Protein AF-C9WME7-F1 (afdb_monomer_lite)

Radius of gyration: 13.92 Å; chains: 1; bounding box: 28×33×33 Å

InterPro domains:
  IPR001621 Fungal ligninase [PR00462] (10-32)
  IPR001621 Fungal ligninase [PR00462] (69-83)
  IPR002016 Haem peroxidase [PF00141] (8-81)
  IPR010255 Haem peroxidase superfamily [SSF48113] (1-83)

Secondary structure (DSSP, 8-state):
-GGGHHHHTTSGGGTT-HHHHHHHHHHHHHTT-TTTS-HHHHHHHHHHHHHHTSTT---PPP---PPPPSSPPPTT-S--TT-

Foldseek 3Di:
DLLPLVPPCPFPQNPPCSVVSVVLVVVCVVVVVVVVAEPVLSVQVVVQVVQVPDPPGDNDDRDGDDDHDDDDDDHPPHDDPVD

Sequence (83 aa):
IMTFSDIETQYTANGGLDDIVKMQERCLSECGCDGIVSPGDFIQLAGAVGVGNCPGAPRLRFLLGRPNATAPAPENMVPAPFD

Organism: NCBI:txid213058

pLDDT: mean 96.64, std 2.6, range [85.25, 98.69]

Structure (mmCIF, N/CA/C/O backbone):
data_AF-C9WME7-F1
#
_entry.id   AF-C9WME7-F1
#
loop_
_atom_site.group_PDB
_atom_site.id
_atom_site.type_symbol
_atom_site.label_atom_id
_atom_site.label_alt_id
_atom_site.label_comp_id
_atom_site.label_asym_id
_atom_site.label_entity_id
_atom_site.label_seq_id
_atom_site.pdbx_PDB_ins_code
_atom_site.Cartn_x
_atom_site.Cartn_y
_atom_site.Cartn_z
_atom_site.occupancy
_atom_site.B_iso_or_equiv
_atom_site.auth_seq_id
_atom_site.auth_comp_id
_atom_site.auth_asym_id
_atom_site.auth_atom_id
_atom_site.pdbx_PDB_model_num
ATOM 1 N N . ILE A 1 1 ? -5.746 -0.040 4.866 1.00 97.62 1 ILE A N 1
ATOM 2 C CA . ILE A 1 1 ? -4.781 -1.120 5.166 1.00 97.62 1 ILE A CA 1
ATOM 3 C C . ILE A 1 1 ? -3.705 -0.741 6.179 1.00 97.62 1 ILE A C 1
ATOM 5 O O . ILE A 1 1 ? -3.833 -1.199 7.296 1.00 97.62 1 ILE A O 1
ATOM 9 N N . MET A 1 2 ? -2.703 0.103 5.887 1.00 97.81 2 MET A N 1
ATOM 10 C CA . MET A 1 2 ? -1.591 0.350 6.835 1.00 97.81 2 MET A CA 1
ATOM 11 C C . MET A 1 2 ? -2.046 0.924 8.193 1.00 97.81 2 MET A C 1
ATOM 13 O O . MET A 1 2 ? -1.627 0.438 9.228 1.00 97.81 2 MET A O 1
ATOM 17 N N . THR A 1 3 ? -2.962 1.900 8.214 1.00 97.38 3 THR A N 1
ATOM 18 C CA . THR A 1 3 ? -3.469 2.496 9.472 1.00 97.38 3 THR A CA 1
ATOM 19 C C . THR A 1 3 ? -4.226 1.512 10.376 1.00 97.38 3 THR A C 1
ATOM 21 O O . THR A 1 3 ? -4.255 1.709 11.584 1.00 97.38 3 THR A O 1
ATOM 24 N N . PHE A 1 4 ? -4.840 0.477 9.801 1.00 98.38 4 PHE A N 1
ATOM 25 C CA . PHE A 1 4 ? -5.620 -0.547 10.509 1.00 98.38 4 PHE A CA 1
ATOM 26 C C . PHE A 1 4 ? -5.088 -1.932 10.133 1.00 98.38 4 PHE A C 1
ATOM 28 O O . PHE A 1 4 ? -5.834 -2.807 9.681 1.00 98.38 4 PHE A O 1
ATOM 35 N N . SER A 1 5 ? -3.762 -2.086 10.194 1.00 97.88 5 SER A N 1
ATOM 36 C CA . SER A 1 5 ? -3.064 -3.268 9.691 1.00 97.88 5 SER A CA 1
ATOM 37 C C . SER A 1 5 ? -3.369 -4.512 10.520 1.00 97.88 5 SER A C 1
ATOM 39 O O . SER A 1 5 ? -3.450 -5.601 9.964 1.00 97.88 5 SER A O 1
ATOM 41 N N . ASP A 1 6 ? -3.653 -4.353 11.807 1.00 97.94 6 ASP A N 1
ATOM 42 C CA . ASP A 1 6 ? -4.136 -5.386 12.724 1.00 97.94 6 ASP A CA 1
ATOM 43 C C . ASP A 1 6 ? -5.512 -5.964 12.347 1.00 97.94 6 ASP A C 1
ATOM 45 O O . ASP A 1 6 ? -5.813 -7.101 12.705 1.00 97.94 6 ASP A O 1
ATOM 49 N N . ILE A 1 7 ? -6.323 -5.214 11.593 1.00 98.56 7 ILE A N 1
ATOM 50 C CA . ILE A 1 7 ? -7.650 -5.638 11.133 1.00 98.56 7 ILE A CA 1
ATOM 51 C C . ILE A 1 7 ? -7.588 -6.103 9.675 1.00 98.56 7 ILE A C 1
ATOM 53 O O . ILE A 1 7 ? -7.868 -7.259 9.366 1.00 98.56 7 ILE A O 1
ATOM 57 N N . GLU A 1 8 ? -7.205 -5.215 8.755 1.00 98.69 8 GLU A N 1
ATOM 58 C CA . GLU A 1 8 ? -7.374 -5.459 7.318 1.00 98.69 8 GLU A CA 1
ATOM 59 C C . GLU A 1 8 ? -6.432 -6.542 6.769 1.00 98.69 8 GLU A C 1
ATOM 61 O O . GLU A 1 8 ? -6.768 -7.184 5.775 1.00 98.69 8 GLU A O 1
ATOM 66 N N . THR A 1 9 ? -5.270 -6.780 7.391 1.00 98.25 9 THR A N 1
ATOM 67 C CA . THR A 1 9 ? -4.355 -7.858 6.958 1.00 98.25 9 THR A CA 1
ATOM 68 C C . THR A 1 9 ? -4.824 -9.251 7.379 1.00 98.25 9 THR A C 1
ATOM 70 O O . THR A 1 9 ? -4.296 -10.242 6.884 1.00 98.25 9 THR A O 1
ATOM 73 N N . GLN A 1 10 ? -5.824 -9.339 8.263 1.00 98.12 10 GLN A N 1
ATOM 74 C CA . GLN A 1 10 ? -6.423 -10.607 8.687 1.00 98.12 10 GLN A CA 1
ATOM 75 C C . GLN A 1 10 ? -7.546 -11.069 7.748 1.00 98.12 10 GLN A C 1
ATOM 77 O O . GLN A 1 10 ? -7.998 -12.208 7.851 1.00 98.12 10 GLN A O 1
ATOM 82 N N . TYR A 1 11 ? -7.999 -10.211 6.826 1.00 98.12 11 TYR A N 1
ATOM 83 C CA . TYR A 1 11 ? -9.012 -10.579 5.837 1.00 98.12 11 TYR A CA 1
ATOM 84 C C . TYR A 1 11 ? -8.468 -11.626 4.869 1.00 98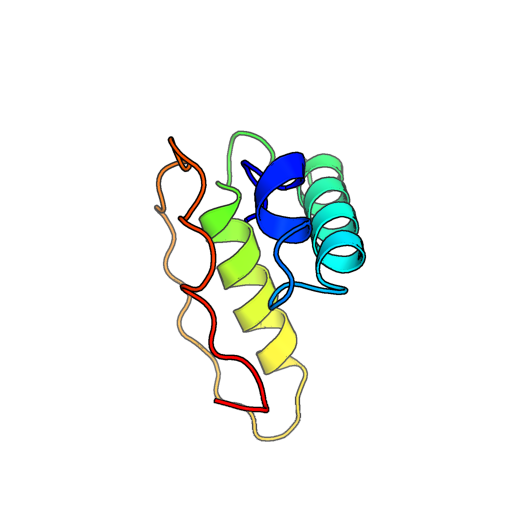.12 11 TYR A C 1
ATOM 86 O O . TYR A 1 11 ? -7.350 -11.498 4.367 1.00 98.12 11 TYR A O 1
ATOM 94 N N . THR A 1 12 ? -9.293 -12.621 4.536 1.00 96.25 12 THR A N 1
ATOM 95 C CA . THR A 1 12 ? -8.867 -13.774 3.718 1.00 96.25 12 THR A CA 1
ATOM 96 C C . THR A 1 12 ? -8.250 -13.348 2.377 1.00 96.25 12 THR A C 1
ATOM 98 O O . THR A 1 12 ? -7.197 -13.853 1.991 1.00 96.25 12 THR A O 1
ATOM 101 N N . ALA A 1 13 ? -8.857 -12.375 1.688 1.00 97.56 13 ALA A N 1
ATOM 102 C CA . ALA A 1 13 ? -8.378 -11.876 0.393 1.00 97.56 13 ALA A CA 1
ATOM 103 C C . ALA A 1 13 ? -7.086 -11.031 0.478 1.00 97.56 13 ALA A C 1
ATOM 105 O O . ALA A 1 13 ? -6.420 -10.830 -0.533 1.00 97.56 13 ALA A O 1
ATOM 106 N N . ASN A 1 14 ? -6.709 -10.564 1.674 1.00 98.12 14 ASN A N 1
ATOM 107 C CA . ASN A 1 14 ? -5.493 -9.781 1.921 1.00 98.12 14 ASN A CA 1
ATOM 108 C C . ASN A 1 14 ? -4.320 -10.639 2.430 1.00 98.12 14 ASN A C 1
ATOM 110 O O . ASN A 1 14 ? -3.298 -10.090 2.852 1.00 98.12 14 ASN A O 1
ATOM 114 N N . GLY A 1 15 ? -4.453 -11.971 2.406 1.00 97.00 15 GLY A N 1
ATOM 115 C CA . GLY A 1 15 ? -3.425 -12.891 2.885 1.00 97.00 15 GLY A CA 1
ATOM 116 C C . GLY A 1 15 ? -2.046 -12.610 2.272 1.00 97.00 15 GLY A C 1
ATOM 117 O O . GLY A 1 15 ? -1.895 -12.556 1.053 1.00 97.00 15 GLY A O 1
ATOM 118 N N . GLY A 1 16 ? -1.037 -12.435 3.133 1.00 96.88 16 GLY A N 1
ATOM 119 C CA . GLY A 1 16 ? 0.353 -12.163 2.745 1.00 96.88 16 GLY A CA 1
ATOM 120 C C . GLY A 1 16 ? 0.716 -10.682 2.570 1.00 96.88 16 GLY A C 1
ATOM 121 O O . GLY A 1 16 ? 1.866 -10.375 2.261 1.00 96.88 16 GLY A O 1
ATOM 122 N N . LEU A 1 17 ? -0.220 -9.744 2.766 1.00 98.38 17 LEU A N 1
ATOM 123 C CA . LEU A 1 17 ? 0.084 -8.307 2.711 1.00 98.38 17 LEU A CA 1
ATOM 124 C C . LEU A 1 17 ? 0.714 -7.754 4.000 1.00 98.38 17 LEU A C 1
ATOM 126 O O . LEU A 1 17 ? 1.203 -6.625 4.002 1.00 98.38 17 LEU A O 1
ATOM 130 N N . ASP A 1 18 ? 0.725 -8.508 5.098 1.00 98.00 18 ASP A N 1
ATOM 131 C CA . ASP A 1 18 ? 1.231 -8.033 6.386 1.00 98.00 18 ASP A CA 1
ATOM 132 C C . ASP A 1 18 ? 2.746 -7.776 6.372 1.00 98.00 18 ASP A C 1
ATOM 134 O O . ASP A 1 18 ? 3.201 -6.783 6.942 1.00 98.00 18 ASP A O 1
ATOM 138 N N . ASP A 1 19 ? 3.519 -8.601 5.663 1.00 97.75 19 ASP A N 1
ATOM 139 C CA . ASP A 1 19 ? 4.969 -8.427 5.521 1.00 97.75 19 ASP A CA 1
ATOM 140 C C . ASP A 1 19 ? 5.328 -7.091 4.853 1.00 97.75 19 ASP A C 1
ATOM 142 O O . ASP A 1 19 ? 6.163 -6.331 5.358 1.00 97.75 19 ASP A O 1
ATOM 146 N N . ILE A 1 20 ? 4.673 -6.762 3.732 1.00 98.19 20 ILE A N 1
ATOM 147 C CA . ILE A 1 20 ? 4.944 -5.509 3.017 1.00 98.19 20 ILE A CA 1
ATOM 148 C C . ILE A 1 20 ? 4.424 -4.295 3.789 1.00 98.19 20 ILE A C 1
ATOM 150 O O . ILE A 1 20 ? 5.078 -3.253 3.779 1.00 98.19 20 ILE A O 1
ATOM 154 N N . VAL A 1 21 ? 3.298 -4.426 4.500 1.00 98.38 21 VAL A N 1
ATOM 155 C CA . VAL A 1 21 ? 2.775 -3.356 5.360 1.00 98.38 21 VAL A CA 1
ATOM 156 C C . VAL A 1 21 ? 3.776 -3.0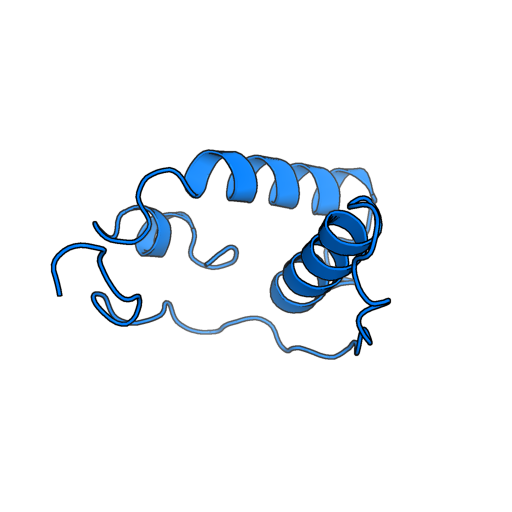35 6.471 1.00 98.38 21 VAL A C 1
ATOM 158 O O . VAL A 1 21 ? 4.190 -1.882 6.575 1.00 98.38 21 VAL A O 1
ATOM 161 N N . LYS A 1 22 ? 4.274 -4.041 7.205 1.00 97.88 22 LYS A N 1
ATOM 162 C CA . LYS A 1 22 ? 5.300 -3.852 8.252 1.00 97.88 22 LYS A CA 1
ATOM 163 C C . LYS A 1 22 ? 6.589 -3.244 7.695 1.00 97.88 22 LYS A C 1
ATOM 165 O O . LYS A 1 22 ? 7.194 -2.365 8.311 1.00 97.88 22 LYS A O 1
ATOM 170 N N . MET A 1 23 ? 7.026 -3.687 6.514 1.00 97.94 23 MET A N 1
ATOM 171 C CA . MET A 1 23 ? 8.221 -3.140 5.866 1.00 97.94 23 MET A CA 1
ATOM 172 C C . MET A 1 23 ? 8.042 -1.668 5.466 1.00 97.94 23 MET A C 1
ATOM 174 O O . MET A 1 23 ? 8.965 -0.868 5.635 1.00 97.94 23 MET A O 1
ATOM 178 N N . GLN A 1 24 ? 6.869 -1.295 4.954 1.00 97.44 24 GLN A N 1
ATOM 179 C CA . GLN A 1 24 ? 6.567 0.087 4.587 1.00 97.44 24 GLN A CA 1
ATOM 180 C C . GLN A 1 24 ? 6.397 0.996 5.809 1.00 97.44 24 GLN A C 1
ATOM 182 O O . GLN A 1 24 ? 6.918 2.108 5.783 1.00 97.44 24 GLN A O 1
ATOM 187 N N . GLU A 1 25 ? 5.756 0.528 6.884 1.00 96.38 25 GLU A N 1
ATOM 188 C CA . GLU A 1 25 ? 5.671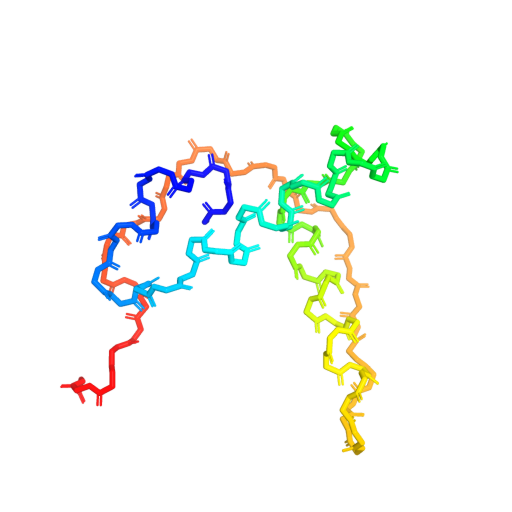 1.248 8.167 1.00 96.38 25 GLU A CA 1
ATOM 189 C C . GLU A 1 25 ? 7.068 1.576 8.706 1.00 96.38 25 GLU A C 1
ATOM 191 O O . GLU A 1 25 ? 7.363 2.723 9.051 1.00 96.38 25 GLU A O 1
ATOM 196 N N . ARG A 1 26 ? 7.971 0.588 8.690 1.00 96.56 26 ARG A N 1
ATOM 197 C CA . ARG A 1 26 ? 9.374 0.787 9.062 1.00 96.56 26 ARG A CA 1
ATOM 198 C C . ARG A 1 26 ? 10.053 1.826 8.173 1.00 96.56 26 ARG A C 1
ATOM 200 O O . ARG A 1 26 ? 10.739 2.698 8.691 1.00 96.56 26 ARG A O 1
ATOM 207 N N . CYS A 1 27 ? 9.864 1.760 6.856 1.00 96.00 27 CYS A N 1
ATOM 208 C CA . CYS A 1 27 ? 10.468 2.719 5.932 1.00 96.00 27 CYS A CA 1
ATOM 209 C C . CYS A 1 27 ? 9.955 4.148 6.166 1.00 96.00 27 CYS A C 1
ATOM 211 O O . CYS A 1 27 ? 10.759 5.077 6.197 1.00 96.00 27 CYS A O 1
ATOM 213 N N . LEU A 1 28 ? 8.646 4.315 6.389 1.00 94.69 28 LEU A N 1
ATOM 214 C CA . LEU A 1 28 ? 8.023 5.602 6.702 1.00 94.69 28 LEU A CA 1
ATOM 215 C C . LEU A 1 28 ? 8.601 6.210 7.993 1.00 94.69 28 LEU A C 1
ATOM 217 O O . LEU A 1 28 ? 8.886 7.409 8.042 1.00 94.69 28 LEU A O 1
ATOM 221 N N . SER A 1 29 ? 8.824 5.370 9.009 1.00 94.62 29 SER A N 1
ATOM 222 C CA . SER A 1 29 ? 9.452 5.761 10.274 1.00 94.62 29 SER A CA 1
ATOM 223 C C . SER A 1 29 ? 10.939 6.105 10.104 1.00 94.62 29 SER A C 1
ATOM 225 O O . SER A 1 29 ? 11.371 7.194 10.479 1.00 94.62 29 SER A O 1
ATOM 227 N N . GLU A 1 30 ? 11.726 5.225 9.477 1.00 95.25 30 GLU A N 1
ATOM 228 C CA . GLU A 1 30 ? 13.177 5.391 9.306 1.00 95.25 30 GLU A CA 1
ATOM 229 C C . GLU A 1 30 ? 13.546 6.550 8.368 1.00 95.25 30 GLU A C 1
ATOM 231 O O . GLU A 1 30 ? 14.593 7.169 8.554 1.00 95.25 30 GLU A O 1
ATOM 236 N N . CYS A 1 31 ? 12.696 6.891 7.390 1.00 91.56 31 CYS A N 1
ATOM 237 C CA . CYS A 1 31 ? 12.914 8.064 6.538 1.00 91.56 31 CYS A CA 1
ATOM 238 C C . CYS A 1 31 ? 12.577 9.397 7.221 1.00 91.56 31 CYS A C 1
ATOM 240 O O . CYS A 1 31 ? 12.786 10.449 6.617 1.00 91.56 31 CYS A O 1
ATOM 242 N N . GLY A 1 32 ? 12.055 9.376 8.455 1.00 92.12 32 GLY A N 1
ATOM 243 C CA . GLY A 1 32 ? 11.602 10.578 9.158 1.00 92.12 32 GLY A CA 1
ATOM 244 C C . GLY A 1 32 ? 10.391 11.236 8.494 1.00 92.12 32 GLY A C 1
ATOM 245 O O . GLY A 1 32 ? 10.190 12.439 8.635 1.00 92.12 32 GLY A O 1
ATOM 246 N N . CYS A 1 33 ? 9.612 10.463 7.734 1.00 89.62 33 CYS A N 1
ATOM 247 C CA . CYS A 1 33 ? 8.451 10.952 6.996 1.00 89.62 33 CYS A CA 1
ATOM 248 C C . CYS A 1 33 ? 7.144 10.792 7.786 1.00 89.62 33 CYS A C 1
ATOM 250 O O . CYS A 1 33 ? 6.090 11.228 7.317 1.00 89.62 33 CYS A O 1
ATOM 252 N N . ASP A 1 34 ? 7.205 10.166 8.963 1.00 86.88 34 ASP A N 1
ATOM 253 C CA . ASP A 1 34 ? 6.059 10.008 9.849 1.00 86.88 34 ASP A CA 1
ATOM 254 C C . ASP A 1 34 ? 5.485 11.375 10.261 1.00 86.88 34 ASP A C 1
ATOM 256 O O . ASP A 1 34 ? 6.214 12.332 10.524 1.00 86.88 34 ASP A O 1
ATOM 260 N N . GLY A 1 35 ? 4.160 11.499 10.224 1.00 85.25 35 GLY A N 1
ATOM 261 C CA . GLY A 1 35 ? 3.452 12.772 10.414 1.00 85.25 35 GLY A CA 1
ATOM 262 C C . GLY A 1 35 ? 3.602 13.808 9.283 1.00 85.25 35 GLY A C 1
ATOM 263 O O . GLY A 1 35 ? 2.878 14.802 9.291 1.00 85.25 35 GLY A O 1
ATOM 264 N N . ILE A 1 36 ? 4.483 13.588 8.298 1.00 91.44 36 ILE A N 1
ATOM 265 C CA . ILE A 1 36 ? 4.658 14.452 7.112 1.00 91.44 36 ILE A CA 1
ATOM 266 C C . ILE A 1 36 ? 3.933 13.857 5.903 1.00 91.44 36 ILE A C 1
ATOM 268 O O . ILE A 1 36 ? 3.255 14.566 5.159 1.00 91.44 36 ILE A O 1
ATOM 272 N N . VAL A 1 37 ? 4.078 12.547 5.706 1.00 95.00 37 VAL A N 1
ATOM 273 C CA . VAL A 1 37 ? 3.451 11.782 4.627 1.00 95.00 37 VAL A CA 1
ATOM 274 C C . VAL A 1 37 ? 2.443 10.829 5.253 1.00 95.00 37 VAL A C 1
ATOM 276 O O . VAL A 1 37 ? 2.781 10.066 6.155 1.00 95.00 37 VAL A O 1
ATOM 279 N N . SER A 1 38 ? 1.194 10.860 4.783 1.00 97.00 38 SER A N 1
ATOM 280 C CA . SER A 1 38 ? 0.191 9.915 5.272 1.00 97.00 38 SER A CA 1
ATOM 281 C C . SER A 1 38 ? 0.511 8.490 4.805 1.00 97.00 38 SER A C 1
ATOM 283 O O . SER A 1 38 ? 1.074 8.311 3.719 1.00 97.00 38 SER A O 1
ATOM 285 N N . PRO A 1 39 ? 0.081 7.452 5.544 1.00 97.31 39 PRO A N 1
ATOM 286 C CA . PRO A 1 39 ? 0.178 6.064 5.095 1.00 97.31 39 PRO A CA 1
ATOM 287 C C . PRO A 1 39 ? -0.359 5.851 3.673 1.00 97.31 39 PRO A C 1
ATOM 289 O O . PRO A 1 39 ? 0.243 5.149 2.863 1.00 97.31 39 PRO A O 1
ATOM 292 N N . GLY A 1 40 ? -1.475 6.509 3.336 1.00 97.94 40 GLY A N 1
ATOM 293 C CA . GLY A 1 40 ? -2.076 6.427 2.006 1.00 97.94 40 GLY A CA 1
ATOM 294 C C . GLY A 1 40 ? -1.211 7.051 0.910 1.00 97.94 40 GLY A C 1
ATOM 295 O O . GLY A 1 40 ? -1.120 6.497 -0.187 1.00 97.94 40 GLY A O 1
ATOM 296 N N . ASP A 1 41 ? -0.573 8.191 1.179 1.00 98.06 41 ASP A N 1
ATOM 297 C CA . ASP A 1 41 ? 0.353 8.809 0.226 1.00 98.06 41 ASP A CA 1
ATOM 298 C C . ASP A 1 41 ? 1.627 7.984 0.066 1.00 98.06 41 ASP A C 1
ATOM 300 O O . ASP A 1 41 ? 2.092 7.795 -1.059 1.00 98.06 41 ASP A O 1
ATOM 304 N N . PHE A 1 42 ? 2.148 7.430 1.159 1.00 97.56 42 PHE A N 1
ATOM 305 C CA . PHE A 1 42 ? 3.333 6.585 1.120 1.00 97.56 42 PHE A CA 1
ATOM 306 C C . PHE A 1 42 ? 3.114 5.320 0.285 1.00 97.56 42 PHE A C 1
ATOM 308 O O . PHE A 1 42 ? 3.919 5.039 -0.600 1.00 97.56 42 PHE A O 1
ATOM 315 N N . ILE A 1 43 ? 1.996 4.609 0.484 1.00 98.00 43 ILE A N 1
ATOM 316 C CA . ILE A 1 43 ? 1.639 3.421 -0.314 1.00 98.00 43 ILE A CA 1
ATOM 317 C C . ILE A 1 43 ? 1.619 3.756 -1.812 1.00 98.00 43 ILE A C 1
ATOM 319 O O . ILE A 1 43 ? 2.184 3.026 -2.627 1.00 98.00 43 ILE A O 1
ATOM 323 N N . GLN A 1 44 ? 1.012 4.884 -2.190 1.00 98.19 44 GLN A N 1
ATOM 324 C CA . GLN A 1 44 ? 0.877 5.267 -3.598 1.00 98.19 44 GLN A CA 1
ATOM 325 C C . GLN A 1 44 ? 2.195 5.743 -4.209 1.00 98.19 44 GLN A C 1
ATOM 327 O O . GLN A 1 44 ? 2.456 5.482 -5.386 1.00 98.19 44 GLN A O 1
ATOM 332 N N . LEU A 1 45 ? 3.047 6.402 -3.422 1.00 96.75 45 LEU A N 1
ATOM 333 C CA . LEU A 1 45 ? 4.399 6.746 -3.843 1.00 96.75 45 LEU A CA 1
ATOM 334 C C . LEU A 1 45 ? 5.244 5.483 -4.041 1.00 96.75 45 LEU A C 1
ATOM 336 O O . LEU A 1 45 ? 5.871 5.329 -5.088 1.00 96.75 45 LEU A O 1
ATOM 340 N N . ALA A 1 46 ? 5.223 4.567 -3.071 1.00 97.12 46 ALA A N 1
ATOM 341 C CA . ALA A 1 46 ? 5.948 3.304 -3.123 1.00 97.12 46 ALA A CA 1
ATOM 342 C C . ALA A 1 46 ? 5.511 2.453 -4.323 1.00 97.12 46 ALA A C 1
ATOM 344 O O . ALA A 1 46 ? 6.363 1.920 -5.031 1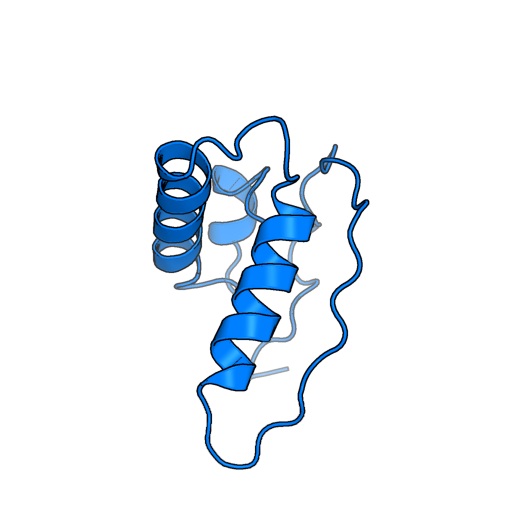.00 97.12 46 ALA A O 1
ATOM 345 N N . GLY A 1 47 ? 4.208 2.393 -4.618 1.00 98.06 47 GLY A N 1
ATOM 346 C CA . GLY A 1 47 ? 3.685 1.739 -5.818 1.00 98.06 47 GLY A CA 1
ATOM 347 C C . GLY A 1 47 ? 4.180 2.389 -7.114 1.00 98.06 47 GLY A C 1
ATOM 348 O O . GLY A 1 47 ? 4.631 1.688 -8.019 1.00 98.06 47 GLY A O 1
ATOM 349 N N . ALA A 1 48 ? 4.172 3.724 -7.199 1.00 98.44 48 ALA A N 1
ATOM 350 C CA . ALA A 1 48 ? 4.682 4.445 -8.367 1.00 98.44 48 ALA A CA 1
ATOM 351 C C . ALA A 1 48 ? 6.185 4.212 -8.600 1.00 98.44 48 ALA A C 1
ATOM 353 O O . ALA A 1 48 ? 6.605 4.006 -9.740 1.00 98.44 48 ALA A O 1
ATOM 354 N N . VAL A 1 49 ? 6.984 4.204 -7.530 1.00 97.38 49 VAL A N 1
ATOM 355 C CA . VAL A 1 49 ? 8.419 3.885 -7.581 1.00 97.38 49 VAL A CA 1
ATOM 356 C C . VAL A 1 49 ? 8.641 2.418 -7.956 1.00 97.38 49 VAL A C 1
ATOM 358 O O . VAL A 1 49 ? 9.450 2.133 -8.835 1.00 97.38 49 VAL A O 1
ATOM 361 N N . GLY A 1 50 ? 7.899 1.493 -7.343 1.00 97.62 50 GLY A N 1
ATOM 362 C CA . GLY A 1 50 ? 8.000 0.057 -7.603 1.00 97.62 50 GLY A CA 1
ATOM 363 C C . GLY A 1 50 ? 7.713 -0.291 -9.061 1.00 97.62 50 GLY A C 1
ATOM 364 O O . GLY A 1 50 ? 8.524 -0.953 -9.703 1.00 97.62 50 GLY A O 1
ATOM 365 N N . VAL A 1 51 ? 6.616 0.234 -9.612 1.00 98.12 51 VAL A N 1
ATOM 366 C CA . VAL A 1 51 ? 6.273 0.077 -11.035 1.00 98.12 51 VAL A CA 1
ATOM 367 C C . VAL A 1 51 ? 7.324 0.732 -11.934 1.00 98.12 51 VAL A C 1
ATOM 369 O O . VAL A 1 51 ? 7.683 0.165 -12.961 1.00 98.12 51 VAL A O 1
ATOM 372 N N . GLY A 1 52 ? 7.871 1.887 -11.542 1.00 97.94 52 GLY A N 1
ATOM 373 C CA . GLY A 1 52 ? 8.926 2.576 -12.293 1.00 97.94 52 GLY A CA 1
ATOM 374 C C . GLY A 1 52 ? 10.228 1.779 -12.450 1.00 97.94 52 GLY A C 1
ATOM 375 O O . GLY A 1 52 ? 10.996 2.061 -13.368 1.00 97.94 52 GLY A O 1
ATOM 376 N N . ASN A 1 53 ? 10.459 0.767 -11.608 1.00 98.12 53 ASN A N 1
ATOM 377 C CA . ASN A 1 53 ? 11.607 -0.137 -11.716 1.00 98.12 53 ASN A CA 1
ATOM 378 C C . ASN A 1 53 ? 11.383 -1.292 -12.712 1.00 98.12 53 ASN A C 1
ATOM 380 O O . ASN A 1 53 ? 12.314 -2.048 -12.990 1.00 98.12 53 ASN A O 1
ATOM 384 N N . CYS A 1 54 ? 10.175 -1.450 -13.262 1.00 98.19 54 CYS A N 1
ATOM 385 C CA . CYS A 1 54 ? 9.851 -2.496 -14.230 1.00 98.19 54 CYS A CA 1
ATOM 386 C C . CYS A 1 54 ? 10.085 -2.004 -15.677 1.00 98.19 54 CYS A C 1
ATOM 388 O O . CYS A 1 54 ? 9.479 -1.011 -16.089 1.00 98.19 54 CYS A O 1
ATOM 390 N N . PRO A 1 55 ? 10.912 -2.685 -16.498 1.00 9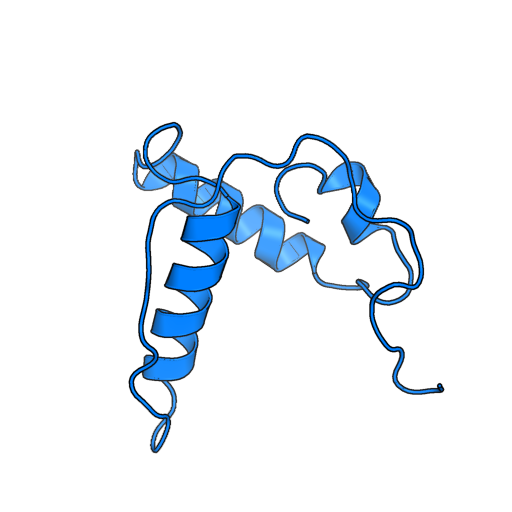8.12 55 PRO A N 1
ATOM 391 C CA . PRO A 1 55 ? 11.136 -2.290 -17.888 1.00 98.12 55 PRO A CA 1
ATOM 392 C C . PRO A 1 55 ? 9.837 -2.209 -18.700 1.00 98.12 55 PRO A C 1
ATOM 394 O O . PRO A 1 55 ? 9.029 -3.134 -18.693 1.00 98.12 55 PRO A O 1
ATOM 397 N N . GLY A 1 56 ? 9.645 -1.100 -19.419 1.00 97.44 56 GLY A N 1
ATOM 398 C CA . GLY A 1 56 ? 8.447 -0.855 -20.231 1.00 97.44 56 GLY A CA 1
ATOM 399 C C . GLY A 1 56 ? 7.237 -0.329 -19.454 1.00 97.44 56 GLY A C 1
ATOM 400 O O . GLY A 1 56 ? 6.220 -0.012 -20.070 1.00 97.44 56 GLY A O 1
ATOM 401 N N . ALA A 1 57 ? 7.332 -0.190 -18.129 1.00 98.00 57 ALA A N 1
ATOM 402 C CA . ALA A 1 57 ? 6.261 0.387 -17.336 1.00 98.00 57 ALA A CA 1
ATOM 403 C C . ALA A 1 57 ? 6.089 1.895 -17.600 1.00 98.00 57 ALA A C 1
ATOM 405 O O . ALA A 1 57 ? 7.061 2.609 -17.878 1.00 98.00 57 ALA A O 1
ATOM 406 N N . PRO A 1 58 ? 4.857 2.419 -17.489 1.00 97.50 58 PRO A N 1
ATOM 407 C CA . PRO A 1 58 ? 4.627 3.850 -17.570 1.00 97.50 58 PRO A CA 1
ATOM 408 C C . PRO A 1 58 ? 5.189 4.560 -16.335 1.00 97.50 58 PRO A C 1
ATOM 410 O O . PRO A 1 58 ? 5.194 4.030 -15.223 1.00 97.50 58 PRO A O 1
ATOM 413 N N . ARG A 1 59 ? 5.561 5.832 -16.499 1.00 97.62 59 ARG A N 1
ATOM 414 C CA . ARG A 1 59 ? 5.821 6.710 -15.356 1.00 97.62 59 ARG A CA 1
ATOM 415 C C . ARG A 1 59 ? 4.492 7.167 -14.757 1.00 97.62 59 ARG A C 1
ATOM 417 O O . ARG A 1 59 ? 3.857 8.088 -15.269 1.00 97.62 59 ARG A O 1
ATOM 424 N N . LEU A 1 60 ? 4.081 6.519 -13.671 1.00 97.88 60 LEU A N 1
ATOM 425 C CA . LEU A 1 60 ? 2.842 6.851 -12.972 1.00 97.88 60 LEU A CA 1
ATOM 426 C C . LEU A 1 60 ? 2.888 8.275 -12.396 1.00 97.88 60 LEU A C 1
ATOM 428 O O . LEU A 1 60 ? 3.907 8.734 -11.875 1.00 97.88 60 LEU A O 1
ATOM 432 N N . ARG A 1 61 ? 1.759 8.987 -12.490 1.00 97.81 61 ARG A N 1
ATOM 433 C CA . ARG A 1 61 ? 1.584 10.287 -11.836 1.00 97.81 61 ARG A CA 1
ATOM 434 C C . ARG A 1 61 ? 1.361 10.058 -10.347 1.00 97.81 61 ARG A C 1
ATOM 436 O O . ARG A 1 61 ? 0.415 9.374 -9.969 1.00 97.81 61 ARG A O 1
ATOM 443 N N . PHE A 1 62 ? 2.175 10.698 -9.520 1.00 97.56 62 PHE A N 1
ATOM 444 C CA . PHE A 1 62 ? 1.964 10.747 -8.081 1.00 97.56 62 PHE A CA 1
ATOM 445 C C . PHE A 1 62 ? 1.331 12.084 -7.680 1.00 97.56 62 PHE A C 1
ATOM 447 O O . PHE A 1 62 ? 1.775 13.143 -8.123 1.00 97.56 62 PHE A O 1
ATOM 454 N N . LEU A 1 63 ? 0.288 12.013 -6.853 1.00 97.44 63 LEU A N 1
ATOM 455 C CA . LEU A 1 63 ? -0.354 13.153 -6.203 1.00 97.44 63 LEU A CA 1
ATOM 456 C C . LEU A 1 63 ? -0.334 12.912 -4.689 1.00 97.44 63 LEU A C 1
ATOM 458 O O . LEU A 1 63 ? -0.638 11.800 -4.249 1.00 97.44 63 LEU A O 1
ATOM 462 N N . LEU A 1 64 ? 0.006 13.965 -3.950 1.00 96.25 64 LEU A N 1
ATOM 463 C CA . LEU A 1 64 ? 0.065 14.065 -2.489 1.00 96.25 64 LEU A CA 1
ATOM 464 C C . LEU A 1 64 ? -1.250 14.649 -1.949 1.00 96.25 64 LEU A C 1
ATOM 466 O O . LEU A 1 64 ? -1.878 15.463 -2.628 1.00 96.25 64 LEU A O 1
ATOM 470 N N . GLY A 1 65 ? -1.612 14.302 -0.712 1.00 9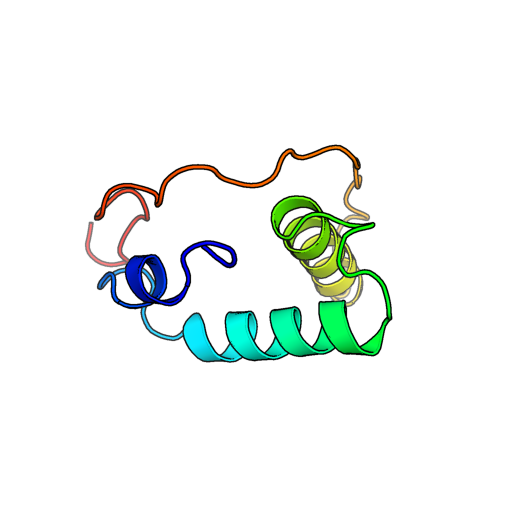6.44 65 GLY A N 1
ATOM 471 C CA . GLY A 1 65 ? -2.674 14.961 0.050 1.00 96.44 65 GLY A CA 1
ATOM 472 C C . GLY A 1 65 ? -3.769 14.019 0.540 1.00 96.44 65 GLY A C 1
ATOM 473 O O . GLY A 1 65 ? -4.887 14.471 0.786 1.00 96.44 65 GLY A O 1
ATOM 474 N N . ARG A 1 66 ? -3.498 12.713 0.653 1.00 97.75 66 ARG A N 1
ATOM 475 C CA . ARG A 1 66 ? -4.478 11.765 1.201 1.00 97.75 66 ARG A CA 1
ATOM 476 C C . ARG A 1 66 ? -4.596 11.963 2.712 1.00 97.75 66 ARG A C 1
ATOM 478 O O . ARG A 1 66 ? -3.570 11.906 3.392 1.00 97.75 66 ARG A O 1
ATOM 485 N N . PRO A 1 67 ? -5.810 12.152 3.255 1.00 96.75 67 PRO A N 1
ATOM 486 C CA . PRO A 1 67 ? -6.000 12.204 4.698 1.00 96.75 67 PRO A CA 1
ATOM 487 C C . PRO A 1 67 ? -5.727 10.835 5.332 1.00 96.75 67 PRO A C 1
ATOM 489 O O . PRO A 1 67 ? -5.861 9.796 4.681 1.00 96.75 67 PRO A O 1
ATOM 492 N N . ASN A 1 68 ? -5.378 10.834 6.620 1.00 96.38 68 ASN A N 1
ATOM 493 C CA . ASN A 1 68 ? -5.274 9.598 7.392 1.00 96.38 68 ASN A CA 1
ATOM 494 C C . ASN A 1 68 ? -6.640 8.903 7.465 1.00 96.38 68 ASN A C 1
ATOM 496 O O . ASN A 1 68 ? -7.671 9.555 7.645 1.00 96.38 68 ASN A O 1
ATOM 500 N N . ALA A 1 69 ? -6.639 7.577 7.325 1.00 97.62 69 ALA A N 1
ATOM 501 C CA . ALA A 1 69 ? -7.853 6.781 7.427 1.00 97.62 69 ALA A CA 1
ATOM 502 C C . ALA A 1 69 ? -8.422 6.846 8.854 1.00 97.62 69 ALA A C 1
ATOM 504 O O . ALA A 1 69 ? -7.674 6.851 9.829 1.00 97.62 69 ALA A O 1
ATOM 505 N N . THR A 1 70 ? -9.749 6.878 8.969 1.00 98.31 70 THR A N 1
ATOM 506 C CA . THR A 1 70 ? -10.461 6.984 10.255 1.00 98.31 70 THR A CA 1
ATOM 507 C C . THR A 1 70 ? -11.244 5.727 10.627 1.00 98.31 70 THR A C 1
ATOM 509 O O . THR A 1 70 ? -11.713 5.621 11.757 1.00 98.31 70 THR A O 1
ATOM 512 N N . ALA A 1 71 ? -11.376 4.772 9.705 1.00 98.38 71 ALA A N 1
ATOM 513 C CA . ALA A 1 71 ? -11.983 3.466 9.932 1.00 98.38 71 ALA A CA 1
ATOM 514 C C . ALA A 1 71 ? -11.336 2.409 9.015 1.00 98.38 71 ALA A C 1
ATOM 516 O O . ALA A 1 71 ? -10.881 2.773 7.921 1.00 98.38 71 ALA A O 1
ATOM 517 N N . PRO A 1 72 ? -11.303 1.127 9.425 1.00 98.50 72 PRO A N 1
ATOM 518 C CA . PRO A 1 72 ? -10.892 0.035 8.549 1.00 98.50 72 PRO A CA 1
ATOM 519 C C . PRO A 1 72 ? -11.902 -0.153 7.414 1.00 98.50 72 PRO A C 1
ATOM 521 O O . PRO A 1 72 ? -13.101 0.102 7.572 1.00 98.50 72 PRO A O 1
ATOM 524 N N . ALA A 1 73 ? -11.429 -0.642 6.271 1.00 98.25 73 ALA A N 1
ATOM 525 C CA . ALA A 1 73 ? -12.330 -1.104 5.221 1.00 98.25 73 ALA A CA 1
ATOM 526 C C . ALA A 1 73 ? -13.156 -2.322 5.701 1.00 98.25 73 ALA A C 1
ATOM 528 O O . ALA A 1 73 ? -12.622 -3.146 6.447 1.00 98.25 73 ALA A O 1
ATOM 529 N N . PRO A 1 74 ? -14.422 -2.484 5.269 1.00 98.12 74 PRO A N 1
ATOM 530 C CA . PRO A 1 74 ? -15.163 -3.730 5.461 1.00 98.12 74 PRO A CA 1
ATOM 531 C C . PRO A 1 74 ? -14.451 -4.924 4.809 1.00 98.12 74 PRO A C 1
ATOM 533 O O . PRO A 1 74 ? -13.769 -4.768 3.793 1.00 98.12 74 PRO A O 1
ATOM 536 N N . GLU A 1 75 ? -14.639 -6.121 5.363 1.00 96.56 75 GLU A N 1
ATOM 537 C CA . GLU A 1 75 ? -14.166 -7.361 4.737 1.00 96.56 75 GLU A CA 1
ATOM 538 C C . GLU A 1 75 ? -14.887 -7.622 3.393 1.00 96.56 75 GLU A C 1
ATOM 540 O O . GLU A 1 75 ? -15.997 -7.137 3.169 1.00 96.56 75 GLU A O 1
ATOM 545 N N . ASN A 1 76 ? -14.258 -8.398 2.500 1.00 95.06 76 ASN A N 1
ATOM 546 C CA . ASN A 1 76 ? -14.763 -8.787 1.169 1.00 95.06 76 ASN A CA 1
ATOM 547 C C . ASN A 1 76 ? -14.906 -7.644 0.143 1.00 95.06 76 ASN A C 1
ATOM 549 O O . ASN A 1 76 ? -15.646 -7.762 -0.828 1.00 95.06 76 ASN A O 1
ATOM 553 N N . MET A 1 77 ? -14.168 -6.543 0.323 1.00 97.25 77 MET A N 1
ATOM 554 C CA . MET A 1 77 ? -14.066 -5.462 -0.675 1.00 97.25 77 MET A CA 1
ATOM 555 C C . MET A 1 77 ? -12.922 -5.671 -1.686 1.00 97.25 77 MET A C 1
ATOM 557 O O . MET A 1 77 ? -12.786 -4.896 -2.633 1.00 97.25 77 MET A O 1
ATOM 561 N N . VAL A 1 78 ? -12.085 -6.692 -1.479 1.00 97.31 78 VAL A N 1
ATOM 562 C CA . VAL A 1 78 ? -10.981 -7.083 -2.369 1.00 97.31 78 VAL A CA 1
ATOM 563 C C . VAL A 1 78 ? -11.396 -8.352 -3.119 1.00 97.31 78 VAL A C 1
ATOM 565 O O . VAL A 1 78 ? -11.768 -9.313 -2.445 1.00 97.31 78 VAL A O 1
ATOM 568 N N . PRO A 1 79 ? -11.338 -8.378 -4.468 1.00 97.31 79 PRO A N 1
ATOM 569 C CA . PRO A 1 79 ? -11.665 -9.573 -5.242 1.00 97.31 79 PRO A CA 1
ATOM 570 C C . PRO A 1 79 ? -10.765 -10.756 -4.890 1.00 97.31 79 PRO A C 1
ATOM 572 O O . PRO A 1 79 ? -9.554 -10.591 -4.708 1.00 97.31 79 PRO A O 1
ATOM 575 N N . ALA A 1 80 ? -11.346 -11.949 -4.850 1.00 94.31 80 ALA A N 1
ATOM 576 C CA . ALA A 1 80 ? -10.629 -13.198 -4.665 1.00 94.31 80 ALA A CA 1
ATOM 577 C C . ALA A 1 80 ? -10.432 -13.916 -6.013 1.00 94.31 80 ALA A C 1
ATOM 579 O O . ALA A 1 80 ? -11.229 -13.770 -6.938 1.00 94.31 80 ALA A O 1
ATOM 580 N N . PRO A 1 81 ? -9.380 -14.740 -6.158 1.00 94.62 81 PRO A N 1
ATOM 581 C CA . PRO A 1 81 ? -9.102 -15.445 -7.413 1.00 94.62 81 PRO A CA 1
ATOM 582 C C . PRO A 1 81 ? -10.153 -16.504 -7.798 1.00 94.62 81 PRO A C 1
ATOM 584 O O . PRO A 1 81 ? -10.044 -17.093 -8.870 1.00 94.62 81 PRO A O 1
ATOM 587 N N . PHE A 1 82 ? -11.120 -16.783 -6.925 1.00 92.75 82 PHE A N 1
ATOM 588 C CA . PHE A 1 82 ? -12.181 -17.777 -7.099 1.00 92.75 82 PHE A CA 1
ATOM 589 C C . PHE A 1 82 ? -13.590 -17.159 -7.063 1.00 92.75 82 PHE A C 1
ATOM 591 O O . PHE A 1 82 ? -14.559 -17.893 -6.858 1.00 92.75 82 PHE A O 1
ATOM 598 N N . ASP A 1 83 ? -13.683 -15.836 -7.235 1.00 87.81 83 ASP A N 1
ATOM 599 C CA . ASP A 1 83 ? -14.948 -15.138 -7.506 1.00 87.81 83 ASP A CA 1
ATOM 600 C C . ASP A 1 83 ? -15.545 -15.524 -8.874 1.00 87.81 83 ASP A C 1
ATOM 602 O O . ASP A 1 83 ? -14.772 -15.854 -9.809 1.00 87.81 83 ASP A O 1
#